Protein AF-A0A160GFN9-F1 (afdb_monomer)

Foldseek 3Di:
DLVVVLVVLLVVLLVVLLVLLQPDLPPSLVVNVVSLVVSLVVNLVSLVVLLADCVVPHPVRVPDDPDRDVVVSVVSNVVSVVSSVVSSVVSVVSSVVNRD

Solvent-accessible surface area (backbone atoms only — not comparable to full-atom values): 5837 Å² total; per-residue (Å²): 111,68,68,58,55,50,48,51,52,49,50,51,41,50,53,54,43,54,52,45,45,76,74,40,78,80,68,42,68,64,54,42,52,50,46,42,49,52,45,43,52,51,47,52,46,50,55,54,66,71,62,64,74,30,88,88,79,36,96,7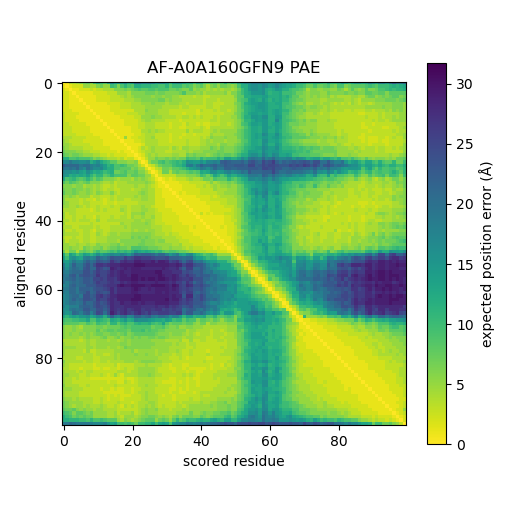2,49,88,78,65,79,92,83,85,49,75,66,60,51,52,50,54,50,52,52,48,53,52,54,40,52,52,49,47,54,50,50,51,54,49,30,53,72,74,67,108

pLDDT: mean 75.33, std 14.55, range [42.41, 90.75]

Sequence (100 aa):
MIYLISLVVYAIVLTAGMYIVRKHSHQVERLLGRICLVGFVLQLLVNYVFWGQAASFNPLSGFVSPERSAVNLMYLALISIFCYAALLALLFKANDFYND

Organism: NCBI:txid29433

Mean predicted aligned error: 8.83 Å

Structure (mmCIF, N/CA/C/O backbone):
data_AF-A0A160GFN9-F1
#
_entry.id   AF-A0A160GFN9-F1
#
loop_
_atom_site.group_PDB
_atom_site.id
_atom_site.type_symbol
_atom_site.label_atom_id
_atom_site.label_alt_id
_atom_site.label_comp_id
_atom_site.label_asym_id
_atom_site.label_entity_id
_atom_site.label_seq_id
_atom_site.pdbx_PDB_ins_code
_atom_site.Cartn_x
_atom_site.Cartn_y
_atom_site.Cartn_z
_atom_site.occupancy
_atom_site.B_iso_or_equiv
_atom_site.auth_seq_id
_atom_site.auth_comp_id
_atom_site.auth_asym_id
_atom_site.auth_atom_id
_atom_site.pdbx_PDB_model_num
ATOM 1 N N . MET A 1 1 ? 3.266 -12.036 -14.257 1.00 60.50 1 MET A N 1
ATOM 2 C CA . MET A 1 1 ? 3.883 -12.480 -12.983 1.00 60.50 1 MET A CA 1
ATOM 3 C C . MET A 1 1 ? 3.931 -11.369 -11.938 1.00 60.50 1 MET A C 1
ATOM 5 O O . MET A 1 1 ? 3.391 -11.586 -10.865 1.00 60.50 1 MET A O 1
ATOM 9 N N . ILE A 1 2 ? 4.471 -10.183 -12.252 1.00 67.56 2 ILE A N 1
ATOM 10 C CA . ILE A 1 2 ? 4.540 -9.023 -11.332 1.00 67.56 2 ILE A CA 1
ATOM 11 C C . ILE A 1 2 ? 3.174 -8.702 -10.706 1.00 67.56 2 ILE A C 1
ATOM 13 O O . ILE A 1 2 ? 3.041 -8.715 -9.489 1.00 67.56 2 ILE A O 1
ATOM 17 N N . TYR A 1 3 ? 2.136 -8.549 -11.535 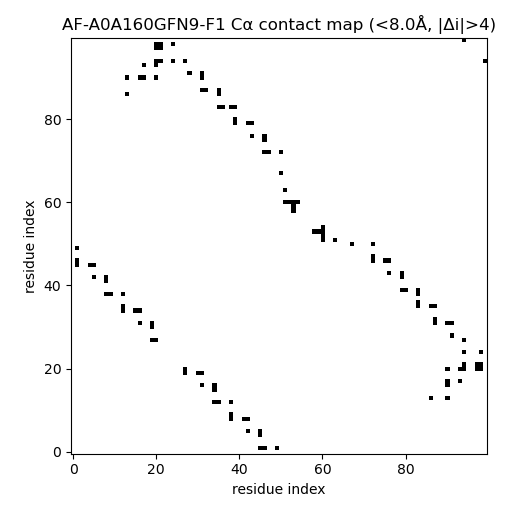1.00 70.25 3 TYR A N 1
ATOM 18 C CA . TYR A 1 3 ? 0.774 -8.248 -11.075 1.00 70.25 3 TYR A CA 1
ATOM 19 C C . TYR A 1 3 ? 0.193 -9.287 -10.104 1.00 70.25 3 TYR A C 1
ATOM 21 O O . TYR A 1 3 ? -0.555 -8.924 -9.204 1.00 70.25 3 TYR A O 1
ATOM 29 N N . LEU A 1 4 ? 0.553 -10.568 -10.254 1.00 74.06 4 LEU A N 1
ATOM 30 C CA . LEU A 1 4 ? 0.072 -11.636 -9.374 1.00 74.06 4 LEU A CA 1
ATOM 31 C C . LEU A 1 4 ? 0.733 -11.548 -7.993 1.00 74.06 4 LEU A C 1
ATOM 33 O O . LEU A 1 4 ? 0.053 -11.653 -6.979 1.00 74.06 4 LEU A O 1
ATOM 37 N N . ILE A 1 5 ? 2.044 -11.292 -7.952 1.00 78.31 5 ILE A N 1
ATOM 38 C CA . ILE A 1 5 ? 2.787 -11.096 -6.698 1.00 78.31 5 ILE A CA 1
ATOM 39 C C . ILE A 1 5 ? 2.273 -9.845 -5.982 1.00 78.31 5 ILE A C 1
ATOM 41 O O . ILE A 1 5 ? 1.982 -9.893 -4.791 1.00 78.31 5 ILE A O 1
ATOM 45 N N . SER A 1 6 ? 2.082 -8.750 -6.717 1.00 77.75 6 SER A N 1
ATOM 46 C CA . SER A 1 6 ? 1.496 -7.517 -6.191 1.00 77.75 6 SER A CA 1
ATOM 47 C C . SER A 1 6 ? 0.100 -7.721 -5.609 1.00 77.75 6 SER A C 1
ATOM 49 O O . SER A 1 6 ? -0.199 -7.216 -4.531 1.00 77.75 6 SER A O 1
ATOM 51 N N . LEU A 1 7 ? -0.744 -8.508 -6.282 1.00 81.25 7 LEU A N 1
ATOM 52 C CA . LEU A 1 7 ? -2.079 -8.843 -5.793 1.00 81.25 7 LEU A CA 1
ATOM 53 C C . LEU A 1 7 ? -2.022 -9.656 -4.491 1.00 81.25 7 LEU A C 1
ATOM 55 O O . LEU A 1 7 ? -2.782 -9.377 -3.567 1.00 81.25 7 LEU A O 1
ATOM 59 N N . VAL A 1 8 ? -1.098 -10.616 -4.384 1.00 85.69 8 VAL A N 1
ATOM 60 C CA . VAL A 1 8 ? -0.895 -11.393 -3.149 1.00 85.69 8 VAL A CA 1
ATOM 61 C C . VAL A 1 8 ? -0.445 -10.492 -1.998 1.00 85.69 8 VAL A C 1
ATOM 63 O O . VAL A 1 8 ? -1.030 -10.557 -0.918 1.00 85.69 8 VAL A O 1
ATOM 66 N N . VAL A 1 9 ? 0.539 -9.614 -2.219 1.00 85.88 9 VAL A N 1
ATOM 67 C CA . VAL A 1 9 ? 1.003 -8.667 -1.188 1.00 85.88 9 VAL A CA 1
ATOM 68 C C . VAL A 1 9 ? -0.141 -7.750 -0.753 1.00 85.88 9 VAL A C 1
ATOM 70 O O . VAL A 1 9 ? -0.363 -7.568 0.443 1.00 85.88 9 VAL A O 1
ATOM 73 N N . TYR A 1 10 ? -0.919 -7.231 -1.702 1.00 86.69 10 TYR A N 1
ATOM 74 C CA . TYR A 1 10 ? -2.077 -6.392 -1.407 1.00 86.69 10 TYR A CA 1
ATOM 75 C C . TYR A 1 10 ? -3.136 -7.129 -0.572 1.00 86.69 10 TYR A C 1
ATOM 77 O O . TYR A 1 10 ? -3.614 -6.597 0.430 1.00 86.69 10 TYR A O 1
ATOM 85 N N . ALA A 1 11 ? -3.458 -8.379 -0.921 1.00 87.50 11 ALA A N 1
ATOM 86 C CA . ALA A 1 11 ? -4.413 -9.201 -0.178 1.00 87.50 11 ALA A CA 1
ATOM 87 C C . ALA A 1 11 ? -3.944 -9.501 1.257 1.00 87.50 11 ALA A C 1
ATOM 89 O O . ALA A 1 11 ? -4.750 -9.482 2.191 1.00 87.50 11 ALA A O 1
ATOM 90 N N . ILE A 1 12 ? -2.643 -9.726 1.462 1.00 90.75 12 ILE A N 1
ATOM 91 C CA . ILE A 1 12 ? -2.061 -9.930 2.797 1.00 90.75 12 ILE A CA 1
ATOM 92 C C . ILE A 1 12 ? -2.208 -8.660 3.644 1.00 90.75 12 ILE A C 1
ATOM 94 O O . ILE A 1 12 ? -2.635 -8.731 4.794 1.00 90.75 12 ILE A O 1
ATOM 98 N N . VAL A 1 13 ? -1.907 -7.488 3.078 1.00 88.88 13 VAL A N 1
ATOM 99 C CA . VAL A 1 13 ? -2.016 -6.204 3.792 1.00 88.88 13 VAL A CA 1
ATOM 100 C C . VAL A 1 13 ? -3.476 -5.910 4.149 1.00 88.88 13 VAL A C 1
ATOM 102 O O . VAL A 1 13 ? -3.762 -5.533 5.285 1.00 88.88 13 VAL A O 1
ATOM 105 N N . LEU A 1 14 ? -4.407 -6.145 3.219 1.00 88.81 14 LEU A N 1
ATOM 106 C CA . LEU A 1 14 ? -5.843 -5.983 3.454 1.00 88.81 14 LEU A CA 1
ATOM 107 C C . LEU A 1 14 ? -6.350 -6.909 4.570 1.00 88.81 14 LEU A C 1
ATOM 109 O O . LEU A 1 14 ? -7.035 -6.455 5.484 1.00 88.81 14 LEU A O 1
ATOM 113 N N . THR A 1 15 ? -6.016 -8.200 4.514 1.00 89.56 15 THR A N 1
ATOM 114 C CA . THR A 1 15 ? -6.471 -9.183 5.514 1.00 89.56 15 THR A CA 1
ATOM 115 C C . THR A 1 15 ? -5.878 -8.905 6.894 1.00 89.56 15 THR A C 1
ATOM 117 O O . THR A 1 15 ? -6.611 -8.936 7.883 1.00 89.56 15 THR A O 1
ATOM 120 N N . ALA A 1 16 ? -4.592 -8.550 6.972 1.00 88.19 16 ALA A N 1
ATOM 121 C CA . ALA A 1 16 ? -3.948 -8.134 8.215 1.00 88.19 16 ALA A CA 1
ATOM 122 C C . ALA A 1 16 ? -4.582 -6.856 8.791 1.00 88.19 16 ALA A C 1
ATOM 124 O O . ALA A 1 16 ? -4.897 -6.813 9.980 1.00 88.19 16 ALA A O 1
ATOM 125 N N . GLY A 1 17 ? -4.829 -5.842 7.952 1.00 85.00 17 GLY A N 1
ATOM 126 C CA . GLY A 1 17 ? -5.497 -4.605 8.357 1.00 85.00 17 GLY A CA 1
ATOM 127 C C . GLY A 1 17 ? -6.901 -4.853 8.907 1.00 85.00 17 GLY A C 1
ATOM 128 O O . GLY A 1 17 ? -7.220 -4.412 10.008 1.00 85.00 17 GLY A O 1
ATOM 129 N N . MET A 1 18 ? -7.715 -5.638 8.196 1.00 85.81 18 MET A N 1
ATOM 130 C CA . MET A 1 18 ? -9.064 -6.009 8.637 1.00 85.81 18 MET A CA 1
ATOM 131 C C . MET A 1 18 ? -9.061 -6.826 9.937 1.00 85.81 18 MET A C 1
ATOM 133 O O . MET A 1 18 ? -9.942 -6.651 10.778 1.00 85.81 18 MET A O 1
ATOM 137 N N . TYR A 1 19 ? -8.079 -7.711 10.127 1.00 87.00 19 TYR A N 1
ATOM 138 C CA . TYR A 1 19 ? -7.927 -8.468 11.371 1.00 87.00 19 TYR A CA 1
ATOM 139 C C . TYR A 1 19 ? -7.640 -7.551 12.565 1.00 87.00 19 TYR A C 1
ATOM 141 O O . TY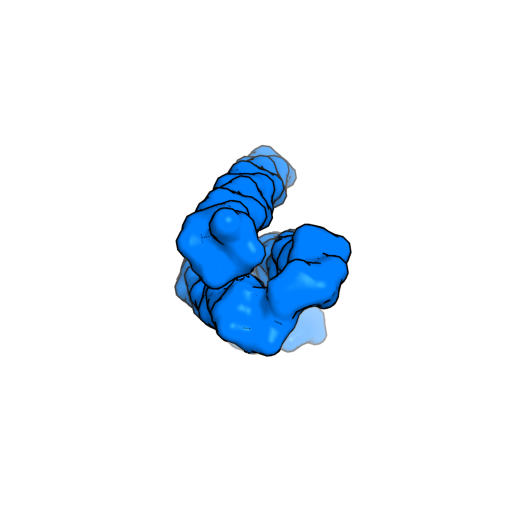R A 1 19 ? -8.217 -7.729 13.636 1.00 87.00 19 TYR A O 1
ATOM 149 N N . ILE A 1 20 ? -6.775 -6.553 12.375 1.00 84.62 20 ILE A N 1
ATOM 150 C CA . ILE A 1 20 ? -6.423 -5.580 13.413 1.00 84.62 20 ILE A CA 1
ATOM 151 C C . ILE A 1 20 ? -7.619 -4.711 13.771 1.00 84.62 20 ILE A C 1
ATOM 153 O O . ILE A 1 20 ? -7.907 -4.584 14.958 1.00 84.62 20 ILE A O 1
ATOM 157 N N . VAL A 1 21 ? -8.333 -4.195 12.763 1.00 84.75 21 VAL A N 1
ATOM 158 C CA . VAL A 1 21 ? -9.580 -3.437 12.951 1.00 84.75 21 VAL A CA 1
ATOM 159 C C . VAL A 1 21 ? -10.560 -4.214 13.821 1.00 84.75 21 VAL A C 1
ATOM 161 O O . VAL A 1 21 ? -11.125 -3.663 14.752 1.00 84.75 21 VAL A O 1
ATOM 164 N N . ARG A 1 22 ? -10.735 -5.515 13.571 1.00 81.19 22 ARG A N 1
ATOM 165 C CA . ARG A 1 22 ? -11.687 -6.332 14.335 1.00 81.19 22 ARG A CA 1
ATOM 166 C C . ARG A 1 22 ? -11.244 -6.677 15.757 1.00 81.19 22 ARG A C 1
ATOM 168 O O . ARG A 1 22 ? -12.091 -7.05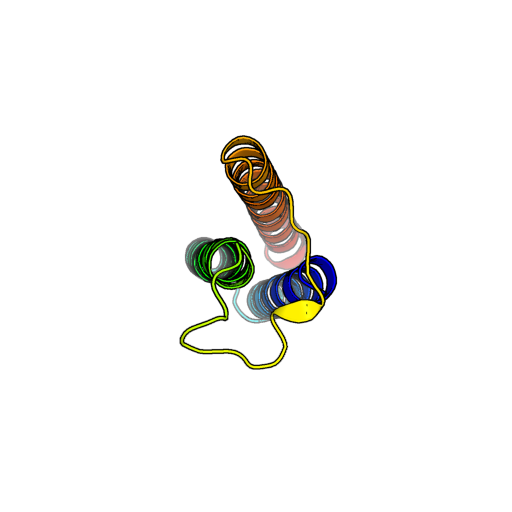0 16.561 1.00 81.19 22 ARG A O 1
ATOM 175 N N . LYS A 1 23 ? -9.941 -6.672 16.053 1.00 76.38 23 LYS A N 1
ATOM 176 C CA . LYS A 1 23 ? -9.402 -7.239 17.304 1.00 76.38 23 LYS A CA 1
ATOM 177 C C . LYS A 1 23 ? -8.943 -6.192 18.313 1.00 76.38 23 LYS A C 1
ATOM 179 O O . LYS A 1 23 ? -8.946 -6.463 19.512 1.00 76.38 23 LYS A O 1
ATOM 184 N N . HIS A 1 24 ? -8.519 -5.026 17.851 1.00 66.31 24 HIS A N 1
ATOM 185 C CA . HIS A 1 24 ? -8.048 -3.942 18.701 1.00 66.31 24 HIS A CA 1
ATOM 186 C C . HIS A 1 24 ? -8.919 -2.719 18.423 1.00 66.31 24 HIS A C 1
ATOM 188 O O . HIS A 1 24 ? -9.107 -2.412 17.259 1.00 66.31 24 HIS A O 1
ATOM 194 N N . SER A 1 25 ? -9.436 -2.029 19.448 1.00 61.94 25 SER A N 1
ATOM 195 C CA . SER A 1 25 ? -10.127 -0.736 19.260 1.00 61.94 25 SER A CA 1
ATOM 196 C C . SER A 1 25 ? -9.248 0.458 19.656 1.00 61.94 25 SER A C 1
ATOM 198 O O . SER A 1 25 ? -9.403 1.563 19.147 1.00 61.94 25 SER A O 1
ATOM 200 N N . HIS A 1 26 ? -8.230 0.240 20.498 1.00 61.00 26 HIS A N 1
ATOM 201 C CA . HIS A 1 26 ? -7.313 1.295 20.924 1.00 61.00 26 HIS A CA 1
ATOM 202 C C . HIS A 1 26 ? -6.087 1.379 19.996 1.00 61.00 26 HIS A C 1
ATOM 204 O O . HIS A 1 26 ? -5.323 0.424 19.878 1.00 61.00 26 HIS A O 1
ATOM 210 N N . GLN A 1 27 ? -5.857 2.554 19.395 1.00 66.56 27 GLN A N 1
ATOM 211 C CA . GLN A 1 27 ? -4.676 2.902 18.572 1.00 66.56 27 GLN A CA 1
ATOM 212 C C . GLN A 1 27 ? -4.576 2.236 17.181 1.00 66.56 27 GLN A C 1
ATOM 214 O O . GLN A 1 27 ? -3.493 2.193 16.586 1.00 66.56 27 GLN A O 1
ATOM 219 N N . VAL A 1 28 ? -5.699 1.771 16.630 1.00 78.38 28 VAL A N 1
ATOM 220 C CA . VAL A 1 28 ? -5.778 1.083 15.328 1.00 78.38 28 VAL A CA 1
ATOM 221 C C . VAL A 1 28 ? -5.231 1.924 14.179 1.00 78.38 28 VAL A C 1
ATOM 223 O O . VAL A 1 28 ? -4.476 1.408 13.357 1.00 78.38 28 VAL A O 1
ATOM 226 N N . GLU A 1 29 ? -5.527 3.223 14.149 1.00 77.38 29 GLU A N 1
ATOM 227 C CA . GLU A 1 29 ? -5.135 4.107 13.045 1.00 77.38 29 GLU A CA 1
ATOM 228 C C . GLU A 1 29 ? -3.621 4.117 12.792 1.00 77.38 29 GLU A C 1
ATOM 230 O O . GLU A 1 29 ? -3.160 3.990 11.653 1.00 77.38 29 GLU A O 1
ATOM 235 N N . ARG A 1 30 ? -2.817 4.195 13.864 1.00 80.81 30 ARG A N 1
ATOM 236 C CA . ARG A 1 30 ? -1.349 4.157 13.759 1.00 80.81 30 ARG A CA 1
ATOM 237 C C . ARG A 1 30 ? -0.852 2.799 13.271 1.00 80.81 30 ARG A C 1
ATOM 239 O O . ARG A 1 30 ? 0.131 2.746 12.530 1.00 80.81 30 ARG A O 1
ATOM 246 N N . LEU A 1 31 ? -1.495 1.710 13.691 1.00 83.81 31 LEU A N 1
ATOM 247 C CA . LEU A 1 31 ? -1.111 0.355 13.295 1.00 83.81 31 LEU A CA 1
ATOM 248 C C . LEU A 1 31 ? -1.446 0.095 11.818 1.00 83.81 31 LEU A C 1
ATOM 250 O O . LEU A 1 31 ? -0.605 -0.415 11.078 1.00 83.81 31 LEU A O 1
ATOM 254 N N . LEU A 1 32 ? -2.632 0.524 11.377 1.00 85.12 32 LEU A N 1
ATOM 255 C CA . LEU A 1 32 ? -3.076 0.464 9.985 1.00 85.12 32 LEU A CA 1
ATOM 256 C C . LEU A 1 32 ? -2.162 1.268 9.062 1.00 85.12 32 LEU A C 1
ATOM 258 O O . LEU A 1 32 ? -1.706 0.745 8.045 1.00 85.12 32 LEU A O 1
ATOM 262 N N . GLY A 1 33 ? -1.820 2.500 9.453 1.00 85.31 33 GLY A N 1
ATOM 263 C CA . GLY A 1 33 ? -0.878 3.332 8.707 1.00 85.31 33 GLY A CA 1
ATOM 264 C C . GLY A 1 33 ? 0.479 2.649 8.521 1.00 85.31 33 GLY A C 1
ATOM 265 O O . GLY A 1 33 ? 1.009 2.617 7.411 1.00 85.31 33 GLY A O 1
ATOM 266 N N . ARG A 1 34 ? 1.020 2.027 9.578 1.00 85.56 34 ARG A N 1
ATOM 267 C CA . ARG A 1 34 ? 2.292 1.286 9.506 1.00 85.56 34 ARG A CA 1
ATOM 268 C C . ARG A 1 34 ? 2.219 0.085 8.567 1.00 85.56 34 ARG A C 1
ATOM 270 O O . ARG A 1 34 ? 3.143 -0.119 7.788 1.00 85.56 34 ARG A O 1
ATOM 277 N N . ILE A 1 35 ? 1.142 -0.695 8.615 1.00 87.62 35 ILE A N 1
ATOM 278 C CA . ILE A 1 35 ? 0.992 -1.895 7.780 1.00 87.62 35 ILE A CA 1
ATOM 279 C C . ILE A 1 35 ? 0.803 -1.536 6.309 1.00 87.62 35 ILE A C 1
ATOM 281 O O . ILE A 1 35 ? 1.450 -2.138 5.452 1.00 87.62 35 ILE A O 1
ATOM 285 N N . CYS A 1 36 ? 0.002 -0.511 6.012 1.00 87.88 36 CYS A N 1
ATOM 286 C CA . CYS A 1 36 ? -0.108 0.016 4.656 1.00 87.88 36 CYS A CA 1
ATOM 287 C C . CYS A 1 36 ? 1.232 0.564 4.152 1.00 87.88 36 CYS A C 1
ATOM 289 O O . CYS A 1 36 ? 1.582 0.312 3.003 1.00 87.88 36 CYS A O 1
ATOM 291 N N . LEU A 1 37 ? 2.015 1.245 4.996 1.00 86.69 37 LEU A N 1
ATOM 292 C CA . LEU A 1 37 ? 3.342 1.742 4.621 1.00 86.69 37 LEU A CA 1
ATOM 293 C C . LEU A 1 37 ? 4.321 0.598 4.328 1.00 86.69 37 LEU A C 1
ATOM 295 O O . LEU A 1 37 ? 5.002 0.629 3.306 1.00 86.69 37 LEU A O 1
ATOM 299 N N . VAL A 1 38 ? 4.365 -0.437 5.173 1.00 88.00 38 VAL A N 1
ATOM 300 C CA . VAL A 1 38 ? 5.199 -1.631 4.939 1.00 88.00 38 VAL A CA 1
ATOM 301 C C . VAL A 1 38 ? 4.791 -2.329 3.643 1.00 88.00 38 VAL A C 1
ATOM 303 O O . VAL A 1 38 ? 5.647 -2.653 2.821 1.00 88.00 38 VAL A O 1
ATOM 306 N N . GLY A 1 39 ? 3.487 -2.514 3.427 1.00 85.50 39 GLY A N 1
ATOM 307 C CA . GLY A 1 39 ? 2.959 -3.082 2.193 1.00 85.50 39 GLY A CA 1
ATOM 308 C C . GLY A 1 39 ? 3.328 -2.256 0.960 1.00 85.50 39 GLY A C 1
ATOM 309 O O . GLY A 1 39 ? 3.761 -2.815 -0.042 1.00 85.50 39 GLY A O 1
ATOM 310 N N . PHE A 1 40 ? 3.229 -0.930 1.048 1.00 86.19 40 PHE A N 1
ATOM 311 C CA . PHE A 1 40 ? 3.596 -0.020 -0.031 1.00 86.19 40 PHE A CA 1
ATOM 312 C C . PHE A 1 40 ? 5.091 -0.096 -0.368 1.00 86.19 40 PHE A C 1
ATOM 314 O O . PHE A 1 40 ? 5.457 -0.188 -1.538 1.00 86.19 40 PHE A O 1
ATOM 321 N N . VAL A 1 41 ? 5.964 -0.129 0.643 1.00 87.44 41 VAL A N 1
ATOM 322 C CA . VAL A 1 41 ? 7.411 -0.299 0.443 1.00 87.44 41 VAL A CA 1
ATOM 323 C C . VAL A 1 41 ? 7.714 -1.648 -0.214 1.00 87.44 41 VAL A C 1
ATOM 325 O O . VAL A 1 41 ? 8.487 -1.700 -1.168 1.00 87.44 41 VAL A O 1
ATOM 328 N N . LEU A 1 42 ? 7.068 -2.730 0.231 1.00 85.19 42 LEU A N 1
ATOM 329 C CA . LEU A 1 42 ? 7.190 -4.048 -0.401 1.00 85.19 42 LEU A CA 1
ATOM 330 C C . LEU A 1 42 ? 6.718 -4.028 -1.858 1.00 85.19 42 LEU A C 1
ATOM 332 O O . LEU A 1 42 ? 7.376 -4.605 -2.718 1.00 85.19 42 LEU A O 1
ATOM 336 N N . GLN A 1 43 ? 5.628 -3.327 -2.157 1.00 83.75 43 GLN A N 1
ATOM 337 C CA . GLN A 1 43 ? 5.118 -3.172 -3.515 1.00 83.75 43 GLN A CA 1
ATOM 338 C C . GLN A 1 43 ? 6.102 -2.405 -4.412 1.00 83.75 43 GLN A C 1
ATOM 340 O O . GLN A 1 43 ? 6.333 -2.809 -5.552 1.00 83.75 43 GLN A O 1
ATOM 345 N N . LEU A 1 44 ? 6.737 -1.342 -3.904 1.00 83.50 44 LEU A N 1
ATOM 346 C CA . LEU A 1 44 ? 7.804 -0.635 -4.619 1.00 83.50 44 LEU A CA 1
ATOM 347 C C . LEU A 1 44 ? 9.029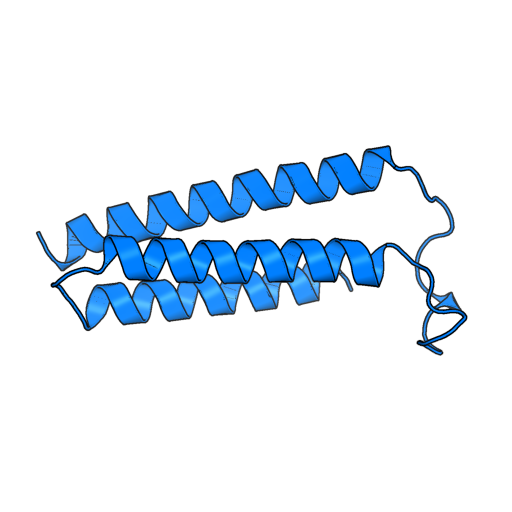 -1.527 -4.849 1.00 83.50 44 LEU A C 1
ATOM 349 O O . LEU A 1 44 ? 9.594 -1.503 -5.940 1.00 83.50 44 LEU A O 1
ATOM 353 N N . LEU A 1 45 ? 9.409 -2.345 -3.864 1.00 80.12 45 LEU A N 1
ATOM 354 C CA . LEU A 1 45 ? 10.494 -3.316 -4.007 1.00 80.12 45 LEU A CA 1
ATOM 355 C C . LEU A 1 45 ? 10.159 -4.390 -5.040 1.00 80.12 45 LEU A C 1
ATOM 357 O O . LEU A 1 45 ? 11.017 -4.724 -5.842 1.00 80.12 45 LEU A O 1
ATOM 361 N N . VAL A 1 46 ? 8.925 -4.896 -5.085 1.00 79.06 46 VAL A N 1
ATOM 362 C CA . VAL A 1 46 ? 8.477 -5.821 -6.139 1.00 79.06 46 VAL A CA 1
ATOM 363 C C . VAL A 1 46 ? 8.544 -5.128 -7.500 1.00 79.06 46 VAL A C 1
ATOM 365 O O . VAL A 1 46 ? 9.150 -5.658 -8.428 1.00 79.06 46 VAL A O 1
ATOM 368 N N . ASN A 1 47 ? 8.016 -3.912 -7.621 1.00 79.00 47 ASN A N 1
ATOM 369 C CA . ASN A 1 47 ? 8.096 -3.160 -8.872 1.00 79.00 47 ASN A CA 1
ATOM 370 C C . ASN A 1 47 ? 9.549 -2.927 -9.313 1.00 79.00 47 ASN A C 1
ATOM 372 O O . ASN A 1 47 ? 9.818 -3.005 -10.504 1.00 79.00 47 ASN A O 1
ATOM 376 N N . TYR A 1 48 ? 10.473 -2.697 -8.373 1.00 73.06 48 TYR A N 1
ATOM 377 C CA . TYR A 1 48 ? 11.901 -2.485 -8.624 1.00 73.06 48 TYR A CA 1
ATOM 378 C C . TYR A 1 48 ? 12.674 -3.780 -8.927 1.00 73.06 48 TYR A C 1
ATOM 380 O O . TYR A 1 48 ? 13.448 -3.838 -9.874 1.00 73.06 48 TYR A O 1
ATOM 388 N N . VAL A 1 49 ? 12.461 -4.855 -8.169 1.00 69.69 49 VAL A N 1
ATOM 389 C CA . VAL A 1 49 ? 13.127 -6.155 -8.376 1.00 69.69 49 VAL A CA 1
ATOM 390 C C . VAL A 1 49 ? 12.703 -6.759 -9.709 1.00 69.69 49 VAL A C 1
ATOM 392 O O . VAL A 1 49 ? 13.522 -7.292 -10.460 1.00 69.69 49 VAL A O 1
ATOM 395 N N . PHE A 1 50 ? 11.423 -6.627 -10.042 1.00 65.88 50 PHE A N 1
ATOM 396 C CA . PHE A 1 50 ? 10.895 -7.068 -11.320 1.00 65.88 50 PHE A CA 1
ATOM 397 C C . PHE A 1 50 ? 10.999 -5.995 -12.425 1.00 65.88 50 PHE A C 1
ATOM 399 O O . PHE A 1 50 ? 10.629 -6.276 -13.563 1.00 65.88 50 PHE A O 1
ATOM 406 N N . TRP A 1 51 ? 11.614 -4.833 -12.135 1.00 63.00 51 TRP A N 1
ATOM 407 C CA . TRP A 1 51 ? 12.085 -3.826 -13.110 1.00 63.00 51 TRP A CA 1
ATOM 408 C C . TRP A 1 51 ? 13.260 -4.325 -13.976 1.00 63.00 51 TRP A C 1
ATOM 410 O O . TRP A 1 51 ? 13.798 -3.609 -14.818 1.00 63.00 51 TRP A O 1
ATOM 420 N N . GLY A 1 52 ? 13.660 -5.583 -13.795 1.00 51.94 52 GLY A N 1
ATOM 421 C CA . GLY A 1 52 ? 14.375 -6.345 -14.805 1.00 51.94 52 GLY A CA 1
ATOM 422 C C . GLY A 1 52 ? 15.861 -6.029 -14.897 1.00 51.94 52 GLY A C 1
ATOM 423 O O . GLY A 1 52 ? 16.311 -5.448 -15.879 1.00 51.94 52 GLY A O 1
ATOM 424 N N . GLN A 1 53 ? 16.654 -6.555 -13.962 1.00 42.41 53 GLN A N 1
ATOM 425 C CA . GLN A 1 53 ? 18.004 -7.042 -14.260 1.00 42.41 53 GLN A CA 1
ATOM 426 C C . GLN A 1 53 ? 18.252 -8.334 -13.480 1.00 42.41 53 GLN A C 1
ATOM 428 O O . GLN A 1 53 ? 18.763 -8.354 -12.370 1.00 42.41 53 GLN A O 1
ATOM 433 N N . ALA A 1 54 ? 17.845 -9.440 -14.085 1.00 44.72 54 ALA A N 1
ATOM 434 C CA . ALA A 1 54 ? 17.968 -10.772 -13.518 1.00 44.72 54 ALA A CA 1
ATOM 435 C C . ALA A 1 54 ? 19.207 -11.524 -14.063 1.00 44.72 54 ALA A C 1
ATOM 437 O O . ALA A 1 54 ? 19.374 -12.713 -13.831 1.00 44.72 54 ALA A O 1
ATOM 438 N N . ALA A 1 55 ? 20.126 -10.819 -14.734 1.00 44.03 55 ALA A N 1
ATOM 439 C CA . ALA A 1 55 ? 21.370 -11.403 -15.242 1.00 44.03 55 ALA A CA 1
ATOM 440 C C . ALA A 1 55 ? 22.416 -11.682 -14.145 1.00 44.03 55 ALA A C 1
ATOM 442 O O . ALA A 1 55 ? 23.266 -12.541 -14.338 1.00 44.03 55 ALA A O 1
ATOM 443 N N . SER A 1 56 ? 22.353 -11.008 -12.991 1.00 47.09 56 SER A N 1
ATOM 444 C CA . SER A 1 56 ? 23.246 -11.299 -11.857 1.00 47.09 56 SER A CA 1
ATOM 445 C C . SER A 1 56 ? 22.601 -12.150 -10.758 1.00 47.09 56 SER A 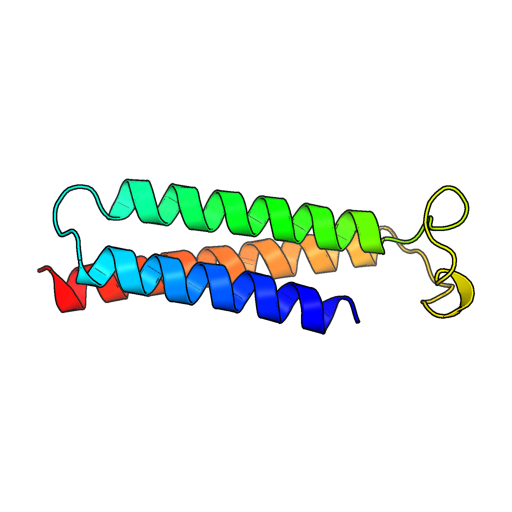C 1
ATOM 447 O O . SER A 1 56 ? 23.331 -12.702 -9.943 1.00 47.09 56 SER A O 1
ATOM 449 N N . PHE A 1 57 ? 21.265 -12.298 -10.735 1.00 44.44 57 PHE A N 1
ATOM 450 C CA . PHE A 1 57 ? 20.563 -12.952 -9.617 1.00 44.44 57 PHE A CA 1
ATOM 451 C C . PHE A 1 57 ? 19.377 -13.868 -9.968 1.00 44.44 57 PHE A C 1
ATOM 453 O O . PHE A 1 57 ? 18.827 -14.464 -9.045 1.00 44.44 57 PHE A O 1
ATOM 460 N N . ASN A 1 58 ? 18.928 -14.012 -11.226 1.00 48.62 58 ASN A N 1
ATOM 461 C CA . ASN A 1 58 ? 17.698 -14.778 -11.476 1.00 48.62 58 ASN A CA 1
ATOM 462 C C . ASN A 1 58 ? 17.644 -15.474 -12.872 1.00 48.62 58 ASN A C 1
ATOM 464 O O . ASN A 1 58 ? 17.448 -14.817 -13.898 1.00 48.62 58 ASN A O 1
ATOM 468 N N . PRO A 1 59 ? 17.757 -16.820 -12.939 1.00 50.53 59 PRO A N 1
ATOM 469 C CA . PRO A 1 59 ? 17.762 -17.594 -14.191 1.00 50.53 59 PRO A CA 1
ATOM 470 C C . PRO A 1 59 ? 16.434 -17.565 -14.977 1.00 50.53 59 PRO A C 1
ATOM 472 O O . PRO A 1 59 ? 16.361 -18.106 -16.075 1.00 50.53 59 PRO A O 1
ATOM 475 N N . LEU A 1 60 ? 15.387 -16.908 -14.466 1.00 49.25 60 LEU A N 1
ATOM 476 C CA . LEU A 1 60 ? 14.082 -16.753 -15.131 1.00 49.25 60 LEU A CA 1
ATOM 477 C C . LEU A 1 60 ? 13.956 -15.451 -15.955 1.00 49.25 60 LEU A C 1
ATOM 479 O O . LEU A 1 60 ? 12.885 -15.134 -16.471 1.00 49.25 60 LEU A O 1
ATOM 483 N N . SER A 1 61 ? 15.049 -14.694 -16.088 1.00 45.12 61 SER A N 1
ATOM 484 C CA . SER A 1 61 ? 15.115 -13.381 -16.753 1.00 45.12 61 SER A CA 1
ATOM 485 C C . SER A 1 61 ? 14.769 -13.363 -18.244 1.00 45.12 61 SER A C 1
ATOM 487 O O . SER A 1 61 ? 14.397 -12.314 -18.763 1.00 45.12 61 SER A O 1
ATOM 489 N N . GLY A 1 62 ? 14.863 -14.505 -18.929 1.00 49.06 62 GLY A N 1
ATOM 490 C CA . GLY A 1 62 ? 14.627 -14.602 -20.372 1.00 49.06 62 GLY A CA 1
ATOM 491 C C . GLY A 1 62 ? 13.167 -14.420 -20.804 1.00 49.06 62 GLY A C 1
ATOM 492 O O . GLY A 1 62 ? 12.910 -14.255 -21.991 1.00 49.06 62 GLY A O 1
ATOM 493 N N . PHE A 1 63 ? 12.208 -14.429 -19.870 1.00 50.31 63 PHE A N 1
ATOM 494 C CA . PHE A 1 63 ? 10.772 -14.466 -20.184 1.00 50.31 63 PHE A CA 1
ATOM 495 C C . PHE A 1 63 ? 10.017 -13.144 -19.962 1.00 50.31 63 PHE A C 1
ATOM 497 O O . PHE A 1 63 ? 8.802 -13.106 -20.159 1.00 50.31 63 PHE A O 1
ATOM 504 N N . VAL A 1 64 ? 10.679 -12.059 -19.536 1.00 50.47 64 VAL A N 1
ATOM 505 C CA . VAL A 1 64 ? 9.983 -10.835 -19.094 1.00 50.47 64 VAL A CA 1
ATOM 506 C C . VAL A 1 64 ? 10.541 -9.577 -19.775 1.00 50.47 64 VAL A C 1
ATOM 508 O O . VAL A 1 64 ? 11.487 -8.975 -19.288 1.00 50.47 64 VAL A O 1
ATOM 511 N N . SER A 1 65 ? 9.877 -9.189 -20.873 1.00 45.47 65 SER A N 1
ATOM 512 C CA . SER A 1 65 ? 9.772 -7.844 -21.485 1.00 45.47 65 SER A CA 1
ATOM 513 C C . SER A 1 65 ? 11.069 -7.070 -21.837 1.00 45.47 65 SER A C 1
ATOM 515 O O . SER A 1 65 ? 11.751 -6.586 -20.935 1.00 45.47 65 SER A O 1
ATOM 517 N N . PRO A 1 66 ? 11.354 -6.799 -23.133 1.00 50.47 66 PRO A N 1
ATOM 518 C CA . PRO A 1 66 ? 12.530 -6.030 -23.568 1.00 50.47 66 PRO A CA 1
ATOM 519 C C . PRO A 1 66 ? 12.407 -4.500 -23.419 1.00 50.47 66 PRO A C 1
ATOM 521 O O . PRO A 1 66 ? 13.414 -3.797 -23.484 1.00 50.47 66 PRO A O 1
ATOM 524 N N . GLU A 1 67 ? 11.203 -3.952 -23.233 1.00 49.72 67 GLU A N 1
ATOM 525 C CA . GLU A 1 67 ? 10.984 -2.500 -23.293 1.00 49.72 67 GLU A CA 1
ATOM 526 C C . GLU A 1 67 ? 11.083 -1.838 -21.913 1.00 49.72 67 GLU A C 1
ATOM 528 O O . GLU A 1 67 ? 10.108 -1.661 -21.179 1.00 49.72 67 GLU A O 1
ATOM 533 N N . ARG A 1 68 ? 12.314 -1.466 -21.545 1.00 57.66 68 ARG A N 1
ATOM 534 C CA . ARG A 1 68 ? 12.596 -0.634 -20.370 1.00 57.66 68 ARG A CA 1
ATOM 535 C C . ARG A 1 68 ? 12.271 0.830 -20.676 1.00 57.66 68 ARG A C 1
ATOM 537 O O . ARG A 1 68 ? 12.988 1.474 -21.433 1.00 57.66 68 ARG A O 1
ATOM 544 N N . SER A 1 69 ? 11.261 1.389 -20.017 1.00 63.44 69 SER A N 1
ATOM 545 C CA . SER A 1 69 ? 11.010 2.834 -20.016 1.00 63.44 69 SER A CA 1
ATOM 546 C C . SER A 1 69 ? 10.833 3.309 -18.585 1.00 63.44 69 SER A C 1
ATOM 548 O O . SER A 1 69 ? 9.950 2.808 -17.904 1.00 63.44 69 SER A O 1
ATOM 550 N N . ALA A 1 70 ? 11.624 4.281 -18.117 1.00 65.44 70 ALA A N 1
ATOM 551 C CA . ALA A 1 70 ? 11.463 4.886 -16.784 1.00 65.44 70 ALA A CA 1
ATOM 552 C C . ALA A 1 70 ? 10.022 5.378 -16.528 1.00 65.44 70 ALA A C 1
ATOM 554 O O . ALA A 1 70 ? 9.547 5.392 -15.392 1.00 65.44 70 ALA A O 1
ATOM 555 N N . VAL A 1 71 ? 9.300 5.688 -17.606 1.00 68.56 71 VAL A N 1
ATOM 556 C CA . VAL A 1 71 ? 7.882 6.044 -17.600 1.00 68.56 71 VAL A CA 1
ATOM 557 C C . VAL A 1 71 ? 7.013 4.900 -17.050 1.00 68.56 71 VAL A C 1
ATOM 559 O O . VAL A 1 71 ? 6.118 5.151 -16.249 1.00 68.56 71 VAL A O 1
ATOM 562 N N . ASN A 1 72 ? 7.313 3.637 -17.367 1.00 70.81 72 ASN A N 1
ATOM 563 C CA . ASN A 1 72 ? 6.570 2.491 -16.830 1.00 70.81 72 ASN A CA 1
ATOM 564 C C . ASN A 1 72 ? 6.782 2.312 -15.308 1.00 70.81 72 ASN A C 1
ATOM 566 O O . ASN A 1 72 ? 5.887 1.806 -14.634 1.00 70.81 72 ASN A O 1
ATOM 570 N N . LEU A 1 73 ? 7.914 2.763 -14.738 1.00 73.19 73 LEU A N 1
ATOM 571 C CA . LEU A 1 73 ? 8.223 2.637 -13.296 1.00 73.19 73 LEU A CA 1
ATOM 572 C C . LEU A 1 73 ? 7.446 3.691 -12.570 1.00 73.19 73 LEU A C 1
ATOM 574 O O . LEU A 1 73 ? 6.834 3.421 -11.546 1.00 73.19 73 LEU A O 1
ATOM 578 N N . MET A 1 74 ? 7.465 4.887 -13.152 1.00 76.88 74 MET A N 1
ATOM 579 C CA . MET A 1 74 ? 6.664 5.998 -12.706 1.00 76.88 74 ME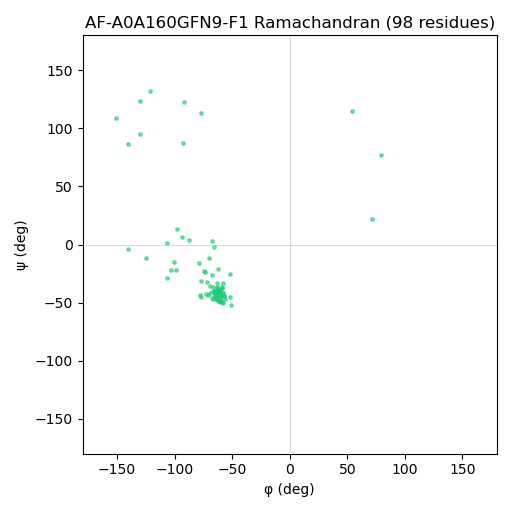T A CA 1
ATOM 580 C C . MET A 1 74 ? 5.183 5.605 -12.694 1.00 76.88 74 MET A C 1
ATOM 582 O O . MET A 1 74 ? 4.534 5.791 -11.670 1.00 76.88 74 MET A O 1
ATOM 586 N N . TYR A 1 75 ? 4.662 4.972 -13.752 1.00 78.75 75 TYR A N 1
ATOM 587 C CA . TYR A 1 75 ? 3.282 4.475 -13.757 1.00 78.75 75 TYR A CA 1
ATOM 588 C C . TYR A 1 75 ? 3.026 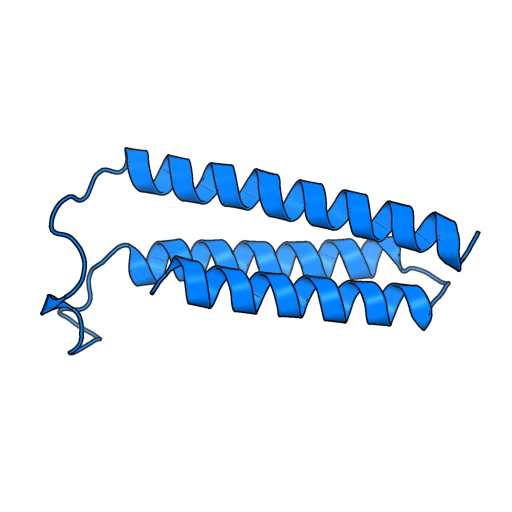3.413 -12.681 1.00 78.75 75 TYR A C 1
ATOM 590 O O . TYR A 1 75 ? 2.065 3.542 -11.926 1.00 78.75 75 TYR A O 1
ATOM 598 N N . LEU A 1 76 ? 3.885 2.399 -12.546 1.00 81.31 76 LEU A N 1
ATOM 599 C CA . LEU A 1 76 ? 3.736 1.361 -11.515 1.00 81.31 76 LEU A CA 1
ATOM 600 C C . LEU A 1 76 ? 3.803 1.933 -10.090 1.00 81.31 76 LEU A C 1
ATOM 602 O O . LEU A 1 76 ? 3.040 1.511 -9.216 1.00 81.31 76 LEU A O 1
ATOM 606 N N . ALA A 1 77 ? 4.674 2.911 -9.850 1.00 81.25 77 ALA A N 1
ATOM 607 C CA . ALA A 1 77 ? 4.788 3.604 -8.573 1.00 81.25 77 ALA A CA 1
ATOM 608 C C . ALA A 1 77 ? 3.541 4.448 -8.280 1.00 81.25 77 ALA A C 1
ATOM 610 O O . ALA A 1 77 ? 2.988 4.339 -7.188 1.00 81.25 77 ALA A O 1
ATOM 611 N N . LEU A 1 78 ? 3.049 5.220 -9.254 1.00 83.75 78 LEU A N 1
ATOM 612 C CA . LEU A 1 78 ? 1.832 6.028 -9.115 1.00 83.75 78 LEU A CA 1
ATOM 613 C C . LEU A 1 78 ? 0.600 5.163 -8.833 1.00 83.75 78 LEU A C 1
ATOM 615 O O . LEU A 1 78 ? -0.167 5.465 -7.919 1.00 83.75 78 LEU A O 1
ATOM 619 N N . ILE A 1 79 ? 0.443 4.054 -9.561 1.00 86.31 79 ILE A N 1
ATOM 620 C CA . ILE A 1 79 ? -0.631 3.082 -9.319 1.00 86.31 79 ILE A CA 1
ATOM 621 C C . ILE A 1 79 ? -0.516 2.515 -7.901 1.00 86.31 79 ILE A C 1
ATOM 623 O O . ILE A 1 79 ? -1.509 2.443 -7.182 1.00 86.31 79 ILE A O 1
ATOM 627 N N . SER A 1 80 ? 0.696 2.170 -7.462 1.00 84.38 80 SER A N 1
ATOM 628 C CA . SER A 1 80 ? 0.922 1.645 -6.111 1.00 84.38 80 SER A CA 1
ATOM 629 C C . SER A 1 80 ? 0.566 2.676 -5.033 1.00 84.38 80 SER A C 1
ATOM 631 O O . SER A 1 80 ? -0.087 2.321 -4.056 1.00 84.38 80 SER A O 1
ATOM 633 N N . ILE A 1 81 ? 0.914 3.954 -5.223 1.00 87.62 81 ILE A N 1
ATOM 634 C CA . ILE A 1 81 ? 0.526 5.040 -4.307 1.00 87.62 81 ILE A CA 1
ATOM 635 C C . ILE A 1 81 ? -0.999 5.108 -4.200 1.00 87.62 81 ILE A C 1
ATOM 637 O O . ILE A 1 81 ? -1.541 5.100 -3.095 1.00 87.62 81 ILE A O 1
ATOM 641 N N . PHE A 1 82 ? -1.693 5.118 -5.340 1.00 89.69 82 PHE A N 1
ATOM 642 C CA . PHE A 1 82 ? -3.150 5.194 -5.369 1.00 89.69 82 PHE A CA 1
ATOM 643 C C . PHE A 1 82 ? -3.807 3.987 -4.682 1.00 89.69 82 PHE A C 1
ATOM 645 O O . PHE A 1 82 ? -4.675 4.158 -3.827 1.00 89.69 82 PHE A O 1
ATOM 652 N N . CYS A 1 83 ? -3.362 2.765 -4.989 1.00 88.88 83 CYS A N 1
ATOM 653 C CA . CYS A 1 83 ? -3.921 1.542 -4.411 1.00 88.88 83 CYS A CA 1
ATOM 654 C C . CYS A 1 83 ? -3.748 1.468 -2.889 1.00 88.88 83 CYS A C 1
ATOM 656 O O . CYS A 1 83 ? -4.682 1.065 -2.192 1.00 88.88 83 CYS A O 1
ATOM 658 N N . TYR A 1 84 ? -2.580 1.848 -2.363 1.00 88.69 84 TYR A N 1
ATOM 659 C CA . TYR A 1 84 ? -2.317 1.809 -0.921 1.00 88.69 84 TYR A CA 1
ATOM 660 C C . TYR A 1 84 ? -2.974 2.970 -0.166 1.00 88.69 84 TYR A C 1
ATOM 662 O O . TYR A 1 84 ? -3.415 2.774 0.967 1.00 88.69 84 TYR A O 1
ATOM 670 N N . ALA A 1 85 ? -3.123 4.142 -0.790 1.00 87.44 85 ALA A N 1
ATOM 671 C CA . ALA A 1 85 ? -3.916 5.235 -0.229 1.00 87.44 85 ALA A CA 1
ATOM 672 C C . ALA A 1 85 ? -5.404 4.853 -0.128 1.00 87.44 85 ALA A C 1
ATOM 674 O O . ALA A 1 85 ? -6.018 5.030 0.924 1.00 87.44 85 ALA A O 1
ATOM 675 N N . ALA A 1 86 ? -5.964 4.256 -1.186 1.00 89.81 86 ALA A N 1
ATOM 676 C CA . ALA A 1 86 ? -7.336 3.752 -1.184 1.00 89.81 86 ALA A CA 1
ATOM 677 C C . ALA A 1 86 ? -7.536 2.630 -0.151 1.00 89.81 86 ALA A C 1
ATOM 679 O O . ALA A 1 86 ? -8.544 2.613 0.553 1.00 89.81 86 ALA A O 1
ATOM 680 N N . LEU A 1 87 ? -6.557 1.728 -0.013 1.00 89.62 87 LEU A N 1
ATOM 681 C CA . LEU A 1 87 ? -6.579 0.667 0.996 1.00 89.62 87 LEU A CA 1
ATOM 682 C C . LEU A 1 87 ? -6.615 1.233 2.417 1.00 89.62 87 LEU A C 1
ATOM 684 O O . LEU A 1 87 ? -7.404 0.782 3.242 1.00 89.62 87 LEU A O 1
ATOM 688 N N . LEU A 1 88 ? -5.775 2.230 2.702 1.00 89.81 88 LEU A N 1
ATOM 689 C CA . LEU A 1 88 ? -5.736 2.872 4.010 1.00 89.81 88 LEU A CA 1
ATOM 690 C C . LEU A 1 88 ? -7.066 3.561 4.335 1.00 89.81 88 LEU A C 1
ATOM 692 O O . LEU A 1 88 ? -7.597 3.363 5.424 1.00 89.81 88 LEU A O 1
ATOM 696 N N . ALA A 1 89 ? -7.633 4.303 3.379 1.00 88.81 89 ALA A N 1
ATOM 697 C CA . ALA A 1 89 ? -8.936 4.944 3.544 1.00 88.81 89 ALA A CA 1
ATOM 698 C C . ALA A 1 89 ? -10.055 3.920 3.802 1.00 88.81 89 ALA A C 1
ATOM 700 O O . ALA A 1 89 ? -10.910 4.138 4.660 1.00 88.81 89 ALA A O 1
ATOM 701 N N . LEU A 1 90 ? -10.029 2.780 3.102 1.00 90.56 90 LEU A N 1
ATOM 702 C CA . LEU A 1 90 ? -10.969 1.682 3.325 1.00 90.56 90 LEU A CA 1
ATOM 703 C C . LEU A 1 90 ? -10.826 1.099 4.735 1.00 90.56 90 LEU A C 1
ATOM 705 O O . LEU A 1 90 ? -11.833 0.863 5.395 1.00 90.56 90 LEU A O 1
ATOM 709 N N . LEU A 1 91 ? -9.597 0.888 5.208 1.00 87.81 91 LEU A N 1
ATOM 710 C CA . LEU A 1 91 ? -9.336 0.325 6.534 1.00 87.81 91 LEU A CA 1
ATOM 711 C C . LEU A 1 91 ? -9.707 1.289 7.668 1.00 87.81 91 LEU A C 1
ATOM 713 O O . LEU A 1 91 ? -10.219 0.833 8.684 1.00 87.81 91 LEU A O 1
ATOM 717 N N . PHE A 1 92 ? -9.515 2.599 7.492 1.00 87.75 92 PHE A N 1
ATOM 718 C CA . PHE A 1 92 ? -10.027 3.603 8.433 1.00 87.75 92 PHE A CA 1
ATOM 719 C C . PHE A 1 92 ? -11.549 3.606 8.464 1.00 87.75 92 PHE A C 1
ATOM 721 O O . PHE A 1 92 ? -12.134 3.474 9.528 1.00 87.75 92 PHE A O 1
ATOM 728 N N . LYS A 1 93 ? -12.205 3.602 7.301 1.00 87.62 93 LYS A N 1
ATOM 729 C CA . LYS A 1 93 ? -13.667 3.531 7.259 1.00 87.62 93 LYS A CA 1
ATOM 730 C C . LYS A 1 93 ? -14.220 2.229 7.848 1.00 87.62 93 LYS A C 1
ATOM 732 O O . LYS A 1 93 ? -15.299 2.221 8.431 1.00 87.62 93 LYS A O 1
ATOM 737 N N . ALA A 1 94 ? -13.492 1.124 7.697 1.00 85.69 94 ALA A N 1
ATOM 738 C CA . ALA A 1 94 ? -13.821 -0.126 8.368 1.00 85.69 94 ALA A CA 1
ATOM 739 C C . ALA A 1 94 ? -13.640 -0.007 9.888 1.00 85.69 94 ALA A C 1
ATOM 741 O O . ALA A 1 94 ? -14.470 -0.525 10.624 1.00 85.69 94 ALA A O 1
ATOM 742 N N . ASN A 1 95 ? -12.591 0.672 10.358 1.00 84.88 95 ASN A N 1
ATOM 743 C CA . ASN A 1 95 ? -12.399 0.936 11.780 1.00 84.88 95 ASN A CA 1
ATOM 744 C C . ASN A 1 95 ? -13.578 1.704 12.378 1.00 84.88 95 ASN A C 1
ATOM 746 O O . ASN A 1 95 ? -14.151 1.217 13.346 1.00 84.88 95 ASN A O 1
ATOM 750 N N . ASP A 1 96 ? -13.984 2.808 11.753 1.00 84.62 96 ASP A N 1
ATOM 751 C CA . ASP A 1 96 ? -15.132 3.606 12.201 1.00 84.62 96 ASP A CA 1
ATOM 752 C C . ASP A 1 96 ? -16.415 2.760 12.234 1.00 84.62 96 ASP A C 1
ATOM 754 O O . ASP A 1 96 ? -17.222 2.875 13.139 1.00 84.62 96 ASP A O 1
ATOM 758 N N . PHE A 1 97 ? -16.613 1.852 11.271 1.00 84.06 97 PHE A N 1
ATOM 759 C CA . PHE A 1 97 ? -17.817 1.013 11.236 1.00 84.06 97 PHE A CA 1
ATOM 760 C C . PHE A 1 97 ? -17.861 -0.077 12.321 1.00 84.06 97 PHE A C 1
ATOM 762 O O . PHE A 1 97 ? -18.944 -0.502 12.718 1.00 84.06 97 PHE A O 1
ATOM 769 N N . TYR A 1 98 ? -16.707 -0.617 12.725 1.00 81.06 98 TYR A N 1
ATOM 770 C CA . TYR A 1 98 ? -16.642 -1.745 13.662 1.00 81.06 98 TYR A CA 1
ATOM 771 C C . TYR A 1 98 ? -16.350 -1.329 15.110 1.00 81.06 98 TYR A C 1
ATOM 773 O O . TYR A 1 98 ? -16.631 -2.126 16.005 1.00 81.06 98 TYR A O 1
ATOM 781 N N . ASN A 1 99 ? -15.762 -0.150 15.337 1.00 73.31 99 ASN A N 1
ATOM 782 C CA . ASN A 1 99 ? -15.258 0.271 16.646 1.00 73.31 99 ASN A CA 1
ATOM 783 C C . ASN A 1 99 ? -15.806 1.6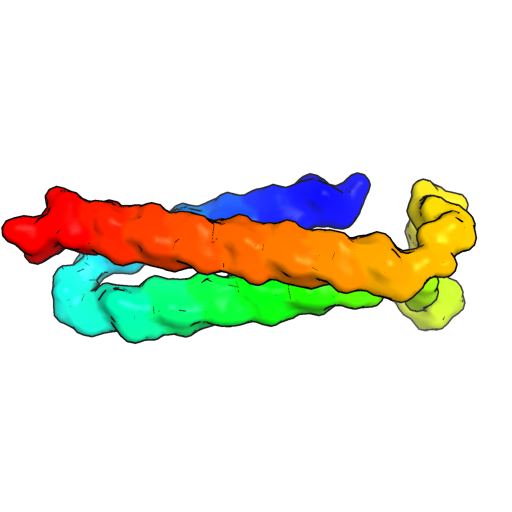19 17.161 1.00 73.31 99 ASN A C 1
ATOM 785 O O . ASN A 1 99 ? -15.591 1.879 18.346 1.00 73.31 99 ASN A O 1
ATOM 789 N N . ASP A 1 100 ? -16.492 2.423 16.336 1.00 59.94 100 ASP A N 1
ATOM 790 C CA . ASP A 1 100 ? -17.285 3.600 16.756 1.00 59.94 100 ASP A CA 1
ATOM 791 C C . ASP A 1 100 ? -18.796 3.307 16.662 1.00 59.94 100 ASP A C 1
ATOM 793 O O . ASP A 1 100 ? -19.558 3.867 17.487 1.00 59.94 100 ASP A O 1
#

Secondary structure (DSSP, 8-state):
-HHHHHHHHHHHHHHHHHHHHHH--SSHHHHHHHHHHHHHHHHHHHHHHTTT--TTT-TTGGGS-S---HHHHHHHHHHHHHHHHHHHHHHHHHHHHHH-

Radius of gyration: 16.28 Å; Cα contacts (8 Å, |Δi|>4): 66; chains: 1; bounding box: 41×24×44 Å